Protein AF-A0A7K4I536-F1 (afdb_monomer)

Secondary structure (DSSP, 8-state):
---HHHHHHHHHHTTSSS-TTT----GGGEEEEETTS-TTTS-HHHHTTHHHHHHHTT--TTEEEEEHHHHHHHHHHT----SS----S---

Radius of gyration: 13.13 Å; Cα contacts (8 Å, |Δi|>4): 107; chains: 1; bounding box: 28×43×30 Å

Solvent-accessible surface area (backbone atoms only — not comparable to full-atom values): 5696 Å² total; per-residue (Å²): 133,83,52,72,69,56,51,50,56,52,26,51,73,56,80,27,70,36,15,74,84,76,65,51,57,58,65,90,45,50,41,81,43,47,39,74,63,55,63,80,76,51,52,78,72,45,71,75,40,52,73,58,43,34,62,76,60,72,58,61,84,59,54,40,35,29,31,57,67,55,49,53,52,37,66,72,68,72,48,63,68,66,90,63,97,66,78,74,90,81,85,126

Foldseek 3Di:
DDDPVLLQVLQVVQVGCAALPPRDNPNVQKDKAFQQNCPVVDDPVCVVPVSVVCVVVVRDPRIHIHGNVVRVVCNVVSDRDDRDPDDDPPPD

Nearest PDB structures (foldseek):
  8j07-assembly1_c2  TM=7.023E-01  e=4.624E+00  Homo sapiens

pLDDT: mean 81.49, std 18.76, range [37.16, 97.62]

Mean predicted aligned error: 7.36 Å

Structure (mmCIF, N/CA/C/O backbone):
data_AF-A0A7K4I536-F1
#
_entry.id   AF-A0A7K4I536-F1
#
loop_
_atom_site.group_PDB
_atom_site.id
_atom_site.type_symbol
_atom_site.label_atom_id
_atom_site.label_alt_id
_atom_site.label_comp_id
_atom_site.label_asym_id
_atom_site.label_entity_id
_atom_site.label_seq_id
_atom_site.pdbx_PDB_ins_code
_atom_site.Cartn_x
_atom_site.Cartn_y
_atom_site.Cartn_z
_atom_site.occupancy
_atom_site.B_iso_or_equiv
_atom_site.auth_seq_id
_atom_site.auth_comp_id
_atom_site.auth_asym_id
_atom_site.auth_atom_id
_atom_site.pdbx_PDB_model_num
ATOM 1 N N . MET A 1 1 ? 0.299 -9.048 10.376 1.00 68.50 1 MET A N 1
ATOM 2 C CA . MET A 1 1 ? 0.375 -8.745 8.926 1.00 68.50 1 MET A CA 1
ATOM 3 C C . MET A 1 1 ? -0.986 -9.004 8.287 1.00 68.50 1 MET A C 1
ATOM 5 O O . MET A 1 1 ? -1.690 -9.890 8.754 1.00 68.50 1 MET A O 1
ATOM 9 N N . ALA A 1 2 ? -1.386 -8.225 7.276 1.00 85.44 2 ALA A N 1
ATOM 10 C CA . ALA A 1 2 ? -2.631 -8.460 6.536 1.00 85.44 2 ALA A CA 1
ATOM 11 C C . ALA A 1 2 ? -2.529 -9.729 5.671 1.00 85.44 2 ALA A C 1
ATOM 13 O O . ALA A 1 2 ? -1.457 -10.029 5.148 1.00 85.44 2 ALA A O 1
ATOM 14 N N . SER A 1 3 ? -3.638 -10.455 5.493 1.00 93.75 3 SER A N 1
ATOM 15 C CA . SER A 1 3 ? -3.663 -11.643 4.633 1.00 93.75 3 SER A CA 1
ATOM 16 C C . SER A 1 3 ? -3.423 -11.276 3.165 1.00 93.75 3 SER A C 1
ATOM 18 O O . SER A 1 3 ? -3.783 -10.183 2.720 1.00 93.75 3 SER A O 1
ATOM 20 N N . ARG A 1 4 ? -2.862 -12.207 2.380 1.00 94.62 4 ARG A N 1
ATOM 21 C CA . ARG A 1 4 ? -2.647 -12.020 0.932 1.00 94.62 4 ARG A CA 1
ATOM 22 C C . ARG A 1 4 ? -3.940 -11.630 0.205 1.00 94.62 4 ARG A C 1
ATOM 24 O O . ARG A 1 4 ? -3.921 -10.724 -0.620 1.00 94.62 4 ARG A O 1
ATOM 31 N N . LYS A 1 5 ? -5.069 -12.249 0.575 1.00 96.38 5 LYS A N 1
ATOM 32 C CA . LYS A 1 5 ? -6.405 -11.944 0.032 1.00 96.38 5 LYS A CA 1
ATOM 33 C C . LYS A 1 5 ? -6.828 -10.497 0.303 1.00 96.38 5 LYS A C 1
ATOM 35 O O . LYS A 1 5 ? -7.308 -9.826 -0.604 1.00 96.38 5 LYS A O 1
ATOM 40 N N . LEU A 1 6 ? -6.623 -10.006 1.529 1.00 96.00 6 LEU A N 1
ATOM 41 C CA . LEU A 1 6 ? -6.945 -8.622 1.887 1.00 96.00 6 LEU A CA 1
ATOM 42 C C . LEU A 1 6 ? -6.061 -7.631 1.122 1.00 96.00 6 LEU A C 1
ATOM 44 O O . LEU A 1 6 ? -6.577 -6.668 0.563 1.00 96.00 6 LEU A O 1
ATOM 48 N N . ARG A 1 7 ? -4.750 -7.896 1.049 1.00 96.38 7 ARG A N 1
ATOM 49 C CA . ARG A 1 7 ? -3.811 -7.070 0.276 1.00 96.38 7 ARG A CA 1
ATOM 50 C C . ARG A 1 7 ? -4.224 -6.988 -1.193 1.00 96.38 7 ARG A C 1
ATOM 52 O O . ARG A 1 7 ? -4.319 -5.891 -1.721 1.00 96.38 7 ARG A O 1
ATOM 59 N N . MET A 1 8 ? -4.541 -8.127 -1.816 1.00 97.38 8 MET A N 1
ATOM 60 C CA . MET A 1 8 ? -4.988 -8.181 -3.212 1.00 97.38 8 MET A CA 1
ATOM 61 C C . MET A 1 8 ? -6.256 -7.353 -3.436 1.00 97.38 8 MET A C 1
ATOM 63 O O . MET A 1 8 ? -6.291 -6.552 -4.362 1.00 97.38 8 MET A O 1
ATOM 67 N N . LYS A 1 9 ? -7.269 -7.498 -2.569 1.00 97.50 9 LYS A N 1
ATOM 68 C CA . LYS A 1 9 ? -8.517 -6.724 -2.660 1.00 97.50 9 LYS A CA 1
ATOM 69 C C . LYS A 1 9 ? -8.260 -5.217 -2.598 1.00 97.50 9 LYS A C 1
ATOM 71 O O . LYS A 1 9 ? -8.825 -4.468 -3.383 1.00 97.50 9 LYS A O 1
ATOM 76 N N . VAL A 1 10 ? -7.407 -4.789 -1.669 1.00 97.50 10 VAL A N 1
ATOM 77 C CA . VAL A 1 10 ? -7.049 -3.376 -1.518 1.00 97.50 10 VAL A CA 1
ATOM 78 C C . VAL A 1 10 ? -6.286 -2.880 -2.743 1.00 97.50 10 VAL A C 1
ATOM 80 O O . VAL A 1 10 ? -6.682 -1.879 -3.321 1.00 97.50 10 VAL A O 1
ATOM 83 N N . PHE A 1 11 ? -5.251 -3.589 -3.195 1.00 97.62 11 PHE A N 1
ATOM 84 C CA . PHE A 1 11 ? -4.492 -3.173 -4.377 1.00 97.62 11 PHE A CA 1
ATOM 85 C C . PHE A 1 11 ? -5.368 -3.073 -5.627 1.00 97.62 11 PHE A C 1
ATOM 87 O O . PHE A 1 11 ? -5.281 -2.083 -6.337 1.00 97.62 11 PHE A O 1
ATOM 94 N N . GLN A 1 12 ? -6.256 -4.044 -5.858 1.00 97.62 12 GLN A N 1
ATOM 95 C CA . GLN A 1 12 ? -7.230 -4.014 -6.956 1.00 97.62 12 GLN A CA 1
ATOM 96 C C . GLN A 1 12 ? -8.093 -2.744 -6.944 1.00 97.62 12 GLN A C 1
ATOM 98 O O . GLN A 1 12 ? -8.346 -2.181 -8.002 1.00 97.62 12 GLN A O 1
ATOM 103 N N . HIS A 1 13 ? -8.491 -2.257 -5.764 1.00 97.31 13 HIS A N 1
ATOM 104 C CA . HIS A 1 13 ? -9.255 -1.015 -5.655 1.00 97.31 13 HIS A CA 1
ATOM 105 C C . HIS A 1 13 ? -8.446 0.218 -6.097 1.00 97.31 13 HIS A C 1
ATOM 107 O O . HIS A 1 13 ? -8.981 1.098 -6.758 1.00 97.31 13 HIS A O 1
ATOM 113 N N . TYR A 1 14 ? -7.148 0.267 -5.782 1.00 96.12 14 TYR A N 1
ATOM 114 C CA . TYR A 1 14 ? -6.270 1.410 -6.074 1.00 96.12 14 TYR A CA 1
ATOM 115 C C . TYR A 1 14 ? -5.457 1.253 -7.372 1.00 96.12 14 TYR A C 1
ATOM 117 O O . TYR A 1 14 ? -4.302 1.671 -7.436 1.00 96.12 14 TYR A O 1
ATOM 125 N N . GLY A 1 15 ? -6.039 0.640 -8.408 1.00 94.00 15 GLY A N 1
ATOM 126 C CA . GLY A 1 15 ? -5.407 0.525 -9.733 1.00 94.00 15 GLY A CA 1
ATOM 127 C C . GLY A 1 15 ? -4.569 -0.740 -9.959 1.00 94.00 15 GLY A C 1
ATOM 128 O O . GLY A 1 15 ? -3.902 -0.861 -10.983 1.00 94.00 15 GLY A O 1
ATOM 129 N N . GLY A 1 16 ? -4.624 -1.704 -9.038 1.00 97.19 16 GLY A N 1
ATOM 130 C CA . GLY A 1 16 ? -4.025 -3.032 -9.179 1.00 97.19 16 GLY A CA 1
ATOM 131 C C . GLY A 1 16 ? -2.773 -3.263 -8.325 1.00 97.19 16 GLY A C 1
ATOM 132 O O . GLY A 1 16 ? -2.243 -2.348 -7.694 1.00 97.19 16 GLY A O 1
ATOM 133 N N . PRO A 1 17 ? -2.270 -4.514 -8.270 1.00 97.31 17 PRO A N 1
ATOM 134 C CA . PRO A 1 17 ? -1.024 -4.860 -7.590 1.00 97.31 17 PRO A CA 1
ATOM 135 C C . PRO A 1 17 ? 0.190 -4.422 -8.427 1.00 97.31 17 PRO A C 1
ATOM 137 O O . PRO A 1 17 ? 0.998 -5.244 -8.857 1.00 97.31 17 PRO A O 1
ATOM 140 N N . ILE A 1 18 ? 0.309 -3.117 -8.653 1.00 97.50 18 ILE A N 1
ATOM 141 C CA . ILE A 1 18 ? 1.383 -2.485 -9.412 1.00 97.50 18 ILE A CA 1
ATOM 142 C C . ILE A 1 18 ? 1.813 -1.196 -8.714 1.00 97.50 18 ILE A C 1
ATOM 144 O O . ILE A 1 18 ? 0.995 -0.409 -8.248 1.00 97.50 18 ILE A O 1
ATOM 148 N N . CYS A 1 19 ? 3.120 -0.978 -8.608 1.00 95.94 19 CYS A N 1
ATOM 149 C CA . CYS A 1 19 ? 3.656 0.283 -8.118 1.00 95.94 19 CYS A CA 1
ATOM 150 C C . CYS A 1 19 ? 3.340 1.391 -9.124 1.00 95.94 19 CYS A C 1
ATOM 152 O O . CYS A 1 19 ? 3.863 1.365 -10.239 1.00 95.94 19 CYS A O 1
ATOM 154 N N . VAL A 1 20 ? 2.580 2.400 -8.704 1.00 94.56 20 VAL A N 1
ATOM 155 C CA . VAL A 1 20 ? 2.149 3.481 -9.599 1.00 94.56 20 VAL A CA 1
ATOM 156 C C . VAL A 1 20 ? 3.316 4.338 -10.121 1.00 94.56 20 VAL A C 1
ATOM 158 O O . VAL A 1 20 ? 3.207 4.972 -11.162 1.00 94.56 20 VAL A O 1
ATOM 161 N N . ARG A 1 21 ? 4.468 4.331 -9.429 1.00 91.19 21 ARG A N 1
ATOM 162 C CA . ARG A 1 21 ? 5.665 5.091 -9.831 1.00 91.19 21 ARG A CA 1
ATOM 163 C C . ARG A 1 21 ? 6.578 4.349 -10.804 1.00 91.19 21 ARG A C 1
ATOM 165 O O . ARG A 1 21 ? 7.086 4.953 -11.736 1.00 91.19 21 ARG A O 1
ATOM 172 N N . CYS A 1 22 ? 6.887 3.082 -10.527 1.00 94.31 22 CYS A N 1
ATOM 173 C CA . CYS A 1 22 ? 7.943 2.353 -11.245 1.00 94.31 22 CYS A CA 1
ATOM 174 C C . CYS A 1 22 ? 7.451 1.091 -11.960 1.00 94.31 22 CYS A C 1
ATOM 176 O O . CYS A 1 22 ? 8.271 0.327 -12.459 1.00 94.31 22 CYS A O 1
ATOM 178 N N . GLY A 1 23 ? 6.148 0.806 -11.924 1.00 96.00 23 GLY A N 1
ATOM 179 C CA . GLY A 1 23 ? 5.552 -0.344 -12.603 1.00 96.00 23 GLY A CA 1
ATOM 180 C C . GLY A 1 23 ? 5.880 -1.714 -12.000 1.00 96.00 23 GLY A C 1
ATOM 181 O O . GLY A 1 23 ? 5.472 -2.724 -12.557 1.00 96.00 23 GLY A O 1
ATOM 182 N N . SER A 1 24 ? 6.595 -1.789 -10.868 1.00 97.06 24 SER A N 1
ATOM 183 C CA . SER A 1 24 ? 6.892 -3.080 -10.226 1.00 97.06 24 SER A CA 1
ATOM 184 C C . SER A 1 24 ? 5.602 -3.805 -9.844 1.00 97.06 24 SER A C 1
ATOM 186 O O . SER A 1 24 ? 4.743 -3.231 -9.176 1.00 97.06 24 SER A O 1
ATOM 188 N N . THR A 1 25 ? 5.504 -5.074 -10.228 1.00 97.31 25 THR A N 1
ATOM 189 C CA . THR A 1 25 ? 4.389 -5.981 -9.920 1.00 97.31 25 THR A CA 1
ATOM 190 C C . THR A 1 25 ? 4.770 -7.040 -8.881 1.00 97.31 25 THR A C 1
ATOM 192 O O . THR A 1 25 ? 3.980 -7.944 -8.600 1.00 97.31 25 THR A O 1
ATOM 195 N N . ASN A 1 26 ? 5.963 -6.940 -8.270 1.00 96.94 26 ASN A N 1
ATOM 196 C CA . ASN A 1 26 ? 6.381 -7.856 -7.209 1.00 96.94 26 ASN A CA 1
ATOM 197 C C . ASN A 1 26 ? 5.500 -7.658 -5.967 1.00 96.94 26 ASN A C 1
ATOM 199 O O . ASN A 1 26 ? 5.742 -6.779 -5.136 1.00 96.94 26 ASN A O 1
ATOM 203 N N . PHE A 1 27 ? 4.480 -8.506 -5.839 1.00 96.06 27 PHE A N 1
ATOM 204 C CA . PHE A 1 27 ? 3.430 -8.394 -4.834 1.00 96.06 27 PHE A CA 1
ATOM 205 C C . PHE A 1 27 ? 3.966 -8.271 -3.401 1.00 96.06 27 PHE A C 1
ATOM 207 O O . PHE A 1 27 ? 3.391 -7.546 -2.588 1.00 96.06 27 PHE A O 1
ATOM 214 N N . ASP A 1 28 ? 5.070 -8.935 -3.061 1.00 95.19 28 ASP A N 1
ATOM 215 C CA . ASP A 1 28 ? 5.616 -8.937 -1.697 1.00 95.19 28 ASP A CA 1
ATOM 216 C C . ASP A 1 28 ? 6.408 -7.671 -1.352 1.00 95.19 28 ASP A C 1
ATOM 218 O O . ASP A 1 28 ? 6.646 -7.359 -0.176 1.00 95.19 28 ASP A O 1
ATOM 222 N N . GLU A 1 29 ? 6.725 -6.870 -2.363 1.00 95.81 29 GLU A N 1
ATOM 223 C CA . GLU A 1 29 ? 7.333 -5.553 -2.222 1.00 95.81 29 GLU A CA 1
ATOM 224 C C . GLU A 1 29 ? 6.315 -4.414 -2.259 1.00 95.81 29 GLU A C 1
ATOM 226 O O . GLU A 1 29 ? 6.682 -3.283 -1.946 1.00 95.81 29 GLU A O 1
ATOM 231 N N . LEU A 1 30 ? 5.050 -4.680 -2.591 1.00 96.75 30 LEU A N 1
ATOM 232 C CA . LEU A 1 30 ? 4.009 -3.654 -2.645 1.00 96.75 30 LEU A CA 1
ATOM 233 C C . LEU A 1 30 ? 3.443 -3.305 -1.266 1.00 96.75 30 LEU A C 1
ATOM 235 O O . LEU A 1 30 ? 3.242 -4.161 -0.394 1.00 96.75 30 LEU A O 1
ATOM 239 N N . THR A 1 31 ? 3.137 -2.024 -1.095 1.00 94.75 31 THR A N 1
ATOM 240 C CA . THR A 1 31 ? 2.527 -1.434 0.092 1.00 94.75 31 THR A CA 1
ATOM 241 C C . THR A 1 31 ? 1.568 -0.309 -0.288 1.00 94.75 31 THR A C 1
ATOM 243 O O . THR A 1 31 ? 1.679 0.278 -1.361 1.00 94.75 31 THR A O 1
ATOM 246 N N . MET A 1 32 ? 0.653 0.005 0.627 1.00 93.44 32 MET A N 1
ATOM 247 C CA . MET A 1 32 ? -0.135 1.234 0.573 1.00 93.44 32 MET A CA 1
ATOM 248 C C . MET A 1 32 ? 0.673 2.389 1.159 1.00 93.44 32 MET A C 1
ATOM 250 O O . MET A 1 32 ? 1.391 2.195 2.145 1.00 93.44 32 MET A O 1
ATOM 254 N N . GLU A 1 33 ? 0.552 3.566 0.557 1.00 89.56 33 GLU A N 1
ATOM 255 C CA . GLU A 1 33 ? 1.161 4.811 1.024 1.00 89.56 33 GLU A CA 1
ATOM 256 C C . GLU A 1 33 ? 0.190 5.979 0.814 1.00 89.56 33 GLU A C 1
ATOM 258 O O . GLU A 1 33 ? -0.616 5.943 -0.116 1.00 89.56 33 GLU A O 1
ATOM 263 N N . HIS A 1 34 ? 0.260 7.005 1.664 1.00 86.62 34 HIS A N 1
ATOM 264 C CA . HIS A 1 34 ? -0.598 8.184 1.533 1.00 86.62 34 HIS A CA 1
ATOM 265 C C . HIS A 1 34 ? -0.114 9.071 0.38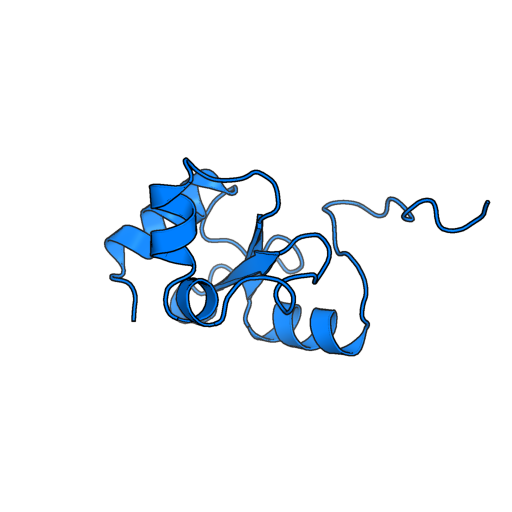5 1.00 86.62 34 HIS A C 1
ATOM 267 O O . HIS A 1 34 ? 1.094 9.211 0.170 1.00 86.62 34 HIS A O 1
ATOM 273 N N . LEU A 1 35 ? -1.027 9.720 -0.338 1.00 82.31 35 LEU A N 1
ATOM 274 C CA . LEU A 1 35 ? -0.702 10.641 -1.432 1.00 82.31 35 LEU A CA 1
ATOM 275 C C . LEU A 1 35 ? 0.139 11.829 -0.949 1.00 82.31 35 LEU A C 1
ATOM 277 O O . LEU A 1 35 ? 1.197 12.079 -1.531 1.00 82.31 35 LEU A O 1
ATOM 281 N N . LEU A 1 36 ? -0.253 12.459 0.160 1.00 74.38 36 LEU A N 1
ATOM 282 C CA . LEU A 1 36 ? 0.384 13.662 0.714 1.00 74.38 36 LEU A CA 1
ATOM 283 C C . LEU A 1 36 ? 1.518 13.374 1.713 1.00 74.38 36 LEU A C 1
ATOM 285 O O . LEU A 1 36 ? 1.994 14.281 2.380 1.00 74.38 36 LEU A O 1
ATOM 289 N N . ASN A 1 37 ? 1.960 12.114 1.843 1.00 66.25 37 ASN A N 1
ATOM 290 C CA . ASN A 1 37 ? 2.986 11.708 2.820 1.00 66.25 37 ASN A CA 1
ATOM 291 C C . ASN A 1 37 ? 2.625 12.055 4.289 1.00 66.25 37 ASN A C 1
ATOM 293 O O . ASN A 1 37 ? 3.484 12.061 5.166 1.00 66.25 37 ASN A O 1
ATOM 297 N N . ASN A 1 38 ? 1.341 12.272 4.580 1.00 66.94 38 ASN A N 1
ATOM 298 C CA . ASN A 1 38 ? 0.800 12.594 5.903 1.00 66.94 38 ASN A CA 1
ATOM 299 C C . ASN A 1 38 ? 0.491 11.344 6.752 1.00 66.94 38 ASN A C 1
ATOM 301 O O . ASN A 1 38 ? -0.223 11.402 7.750 1.00 66.94 38 ASN A O 1
ATOM 305 N N . GLY A 1 39 ? 1.073 10.189 6.412 1.00 60.00 39 GLY A N 1
ATOM 306 C CA . GLY A 1 39 ? 0.887 8.948 7.172 1.00 60.00 39 GLY A CA 1
ATOM 307 C C . GLY A 1 39 ? 1.349 9.026 8.637 1.00 60.00 39 GLY A C 1
ATOM 308 O O . GLY A 1 39 ? 0.989 8.168 9.447 1.00 60.00 39 GLY A O 1
ATOM 309 N N . SER A 1 40 ? 2.147 10.039 8.995 1.00 63.53 40 SER A N 1
ATOM 310 C CA . SER A 1 40 ? 2.560 10.353 10.368 1.00 63.53 40 SER A CA 1
ATOM 311 C C . SER A 1 40 ? 1.438 10.922 11.237 1.00 63.53 40 SER A C 1
ATOM 313 O O . SER A 1 40 ? 1.483 10.726 12.454 1.00 63.53 40 SER A O 1
ATOM 315 N N . GLU A 1 41 ? 0.450 11.574 10.625 1.00 62.94 41 GLU A N 1
ATOM 316 C CA . GLU A 1 41 ? -0.691 12.217 11.295 1.00 62.94 41 GLU A CA 1
ATOM 317 C C . GLU A 1 41 ? -1.794 11.212 11.635 1.00 62.94 41 GLU A C 1
ATOM 319 O O . GLU A 1 41 ? -2.579 11.417 12.558 1.00 62.94 41 GLU A O 1
ATOM 324 N N . VAL A 1 42 ? -1.805 10.063 10.954 1.00 64.25 42 VAL A N 1
ATOM 325 C CA . VAL A 1 42 ? -2.735 8.976 11.252 1.00 64.25 42 VAL A CA 1
ATOM 326 C C . VAL A 1 42 ? -2.363 8.315 12.580 1.00 64.25 42 VAL A C 1
ATOM 328 O O . VAL A 1 42 ? -1.181 8.082 12.883 1.00 64.25 42 VAL A O 1
ATOM 331 N N . SER A 1 43 ? -3.384 7.975 13.371 1.00 64.25 43 SER A N 1
ATOM 332 C CA . SER A 1 43 ? -3.228 7.368 14.689 1.00 64.25 43 SER A CA 1
ATOM 333 C C . SER A 1 43 ? -2.276 6.159 14.661 1.00 64.25 43 SER A C 1
ATOM 335 O O . SER A 1 43 ? -2.233 5.365 13.715 1.00 64.25 43 SER A O 1
ATOM 337 N N . LYS A 1 44 ? -1.519 5.954 15.750 1.00 61.97 44 LYS A N 1
ATOM 338 C CA . LYS A 1 44 ? -0.639 4.775 15.911 1.00 61.97 44 LYS A CA 1
ATOM 339 C C . LYS A 1 44 ? -1.381 3.448 15.681 1.00 61.97 44 LYS A C 1
ATOM 341 O O . LYS A 1 44 ? -0.748 2.465 15.292 1.00 61.97 44 LYS A O 1
ATOM 346 N N . LYS A 1 45 ? -2.692 3.412 15.945 1.00 59.31 45 LYS A N 1
ATOM 347 C CA . LYS A 1 45 ? -3.555 2.234 15.794 1.00 59.31 45 LYS A CA 1
ATOM 348 C C . LYS A 1 45 ? -3.794 1.905 14.319 1.00 59.31 45 LYS A C 1
ATOM 350 O O . LYS A 1 45 ? -3.659 0.743 13.937 1.00 59.31 45 LYS A O 1
ATOM 355 N N . ASP A 1 46 ? -4.028 2.915 13.492 1.00 65.06 46 ASP A N 1
ATOM 356 C CA . ASP A 1 46 ? -4.311 2.746 12.062 1.00 65.06 46 ASP A CA 1
ATOM 357 C C . ASP A 1 46 ? -3.049 2.394 11.267 1.00 65.06 46 ASP A C 1
ATOM 359 O O . ASP A 1 46 ? -3.084 1.557 10.362 1.00 65.06 46 ASP A O 1
ATOM 363 N N . ARG A 1 47 ? -1.883 2.895 11.704 1.00 67.00 47 ARG A N 1
ATOM 364 C CA . ARG A 1 47 ? -0.576 2.515 11.136 1.00 67.00 47 ARG A CA 1
ATOM 365 C C . ARG A 1 47 ? -0.261 1.023 11.260 1.00 67.00 47 ARG A C 1
ATOM 367 O O . ARG A 1 47 ? 0.420 0.468 10.400 1.00 67.00 47 ARG A O 1
ATOM 374 N N . LYS A 1 48 ? -0.744 0.349 12.313 1.00 71.69 48 LYS A N 1
ATOM 375 C CA . LYS A 1 48 ? -0.481 -1.088 12.525 1.00 71.69 48 LYS A CA 1
ATOM 376 C C . LYS A 1 48 ? -1.217 -1.979 11.523 1.00 71.69 48 LYS A C 1
ATOM 378 O O . LYS A 1 48 ? -0.801 -3.122 11.322 1.00 71.69 48 LYS A O 1
ATOM 383 N N . ASN A 1 49 ? -2.299 -1.500 10.905 1.00 85.62 49 ASN A N 1
ATOM 384 C CA . ASN A 1 49 ? -3.085 -2.307 9.976 1.00 85.62 49 ASN A CA 1
ATOM 385 C C . ASN A 1 49 ? -3.754 -1.467 8.878 1.00 85.62 49 ASN A C 1
ATOM 387 O O . ASN A 1 49 ? -4.972 -1.501 8.717 1.00 85.62 49 ASN A O 1
ATOM 391 N N . ILE A 1 50 ? -2.941 -0.757 8.094 1.00 89.88 50 ILE A N 1
ATOM 392 C CA . ILE A 1 50 ? -3.394 0.145 7.022 1.00 89.88 50 ILE A CA 1
ATOM 393 C C . ILE A 1 50 ? -4.399 -0.496 6.051 1.00 89.88 50 ILE A C 1
ATOM 395 O O . ILE A 1 50 ? -5.383 0.122 5.672 1.00 89.88 50 ILE A O 1
ATOM 399 N N . TYR A 1 51 ? -4.227 -1.777 5.718 1.00 93.31 51 TYR A N 1
ATOM 400 C CA . TYR A 1 51 ? -5.168 -2.494 4.852 1.00 93.31 51 TYR A CA 1
ATOM 401 C C . TYR A 1 51 ? -6.548 -2.663 5.494 1.00 93.31 51 TYR A C 1
ATOM 403 O O . TYR A 1 51 ? -7.565 -2.580 4.812 1.00 93.31 51 TYR A O 1
ATOM 411 N N . ARG A 1 52 ? -6.599 -2.920 6.807 1.00 92.06 52 ARG A N 1
ATOM 412 C CA . ARG A 1 52 ? -7.865 -2.999 7.540 1.00 92.06 52 ARG A CA 1
ATOM 413 C C . ARG A 1 52 ? -8.488 -1.617 7.689 1.00 92.06 52 ARG A C 1
ATOM 415 O O . ARG A 1 52 ? -9.696 -1.507 7.532 1.00 92.06 52 ARG A O 1
ATOM 422 N N . TYR A 1 53 ? -7.671 -0.601 7.964 1.00 90.88 53 TYR A N 1
ATOM 423 C CA . TYR A 1 53 ? -8.110 0.789 8.030 1.00 90.88 53 TYR A CA 1
ATOM 424 C C . TYR A 1 53 ? -8.823 1.196 6.738 1.00 90.88 53 TYR A C 1
ATOM 426 O O . TYR A 1 53 ? -9.988 1.571 6.799 1.00 90.88 53 TYR A O 1
ATOM 434 N N . ILE A 1 54 ? -8.175 0.994 5.587 1.00 93.19 54 ILE A N 1
ATOM 435 C CA . ILE A 1 54 ? -8.725 1.279 4.255 1.00 93.19 54 ILE A CA 1
ATOM 436 C C . ILE A 1 54 ? -10.093 0.622 4.064 1.00 93.19 54 ILE A C 1
ATOM 438 O O . ILE A 1 54 ? -11.048 1.285 3.679 1.00 93.19 54 ILE A O 1
ATOM 442 N N . VAL A 1 55 ? -10.214 -0.677 4.359 1.00 93.94 55 VAL A N 1
ATOM 443 C CA . VAL A 1 55 ? -11.488 -1.389 4.173 1.00 93.94 55 VAL A CA 1
ATOM 444 C C . VAL A 1 55 ? -12.567 -0.884 5.131 1.00 93.94 55 VAL A C 1
ATOM 446 O O . VAL A 1 55 ? -13.714 -0.750 4.724 1.00 93.94 55 VAL A O 1
ATOM 449 N N . ASN A 1 56 ? -12.215 -0.593 6.384 1.00 91.94 56 ASN A N 1
ATOM 450 C CA . ASN A 1 56 ? -13.166 -0.111 7.388 1.00 91.94 56 ASN A CA 1
ATOM 451 C C . ASN A 1 56 ? -13.629 1.333 7.133 1.00 91.94 56 ASN A C 1
ATOM 453 O O . ASN A 1 56 ? -14.691 1.710 7.613 1.00 91.94 56 ASN A O 1
ATOM 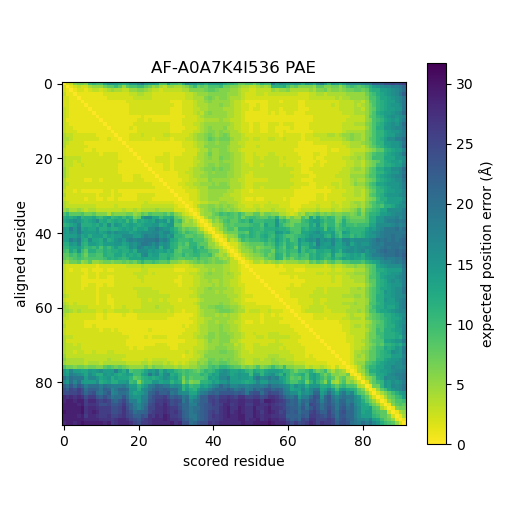457 N N . HIS A 1 57 ? -12.845 2.118 6.392 1.00 91.50 57 HIS A N 1
ATOM 458 C CA . HIS A 1 57 ? -13.159 3.498 6.014 1.00 91.50 57 HIS A CA 1
ATOM 459 C C . HIS A 1 57 ? -13.596 3.608 4.544 1.00 91.50 57 HIS A C 1
ATOM 461 O O . HIS A 1 57 ? -13.494 4.674 3.952 1.00 91.50 57 HIS A O 1
ATOM 467 N N . ASN A 1 5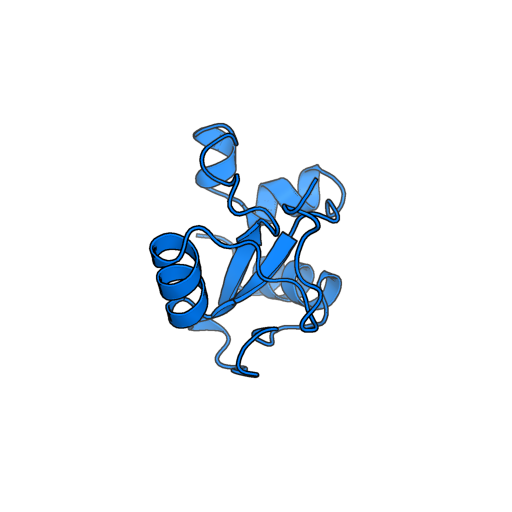8 ? -14.091 2.512 3.951 1.0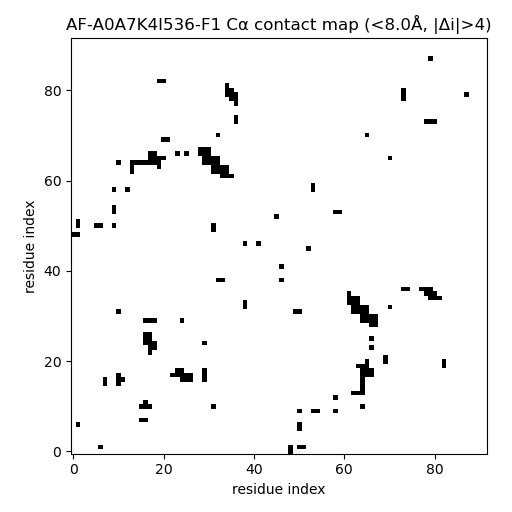0 94.62 58 ASN A N 1
ATOM 468 C CA . ASN A 1 58 ? -14.654 2.480 2.596 1.00 94.62 58 ASN A CA 1
ATOM 469 C C . ASN A 1 58 ? -13.713 2.983 1.486 1.00 94.62 58 ASN A C 1
ATOM 471 O O . ASN A 1 58 ? -14.160 3.628 0.547 1.00 94.62 58 ASN A O 1
ATOM 475 N N . TYR A 1 59 ? -12.437 2.601 1.553 1.00 93.25 59 TYR A N 1
ATOM 476 C CA . TYR A 1 59 ? -11.410 2.914 0.552 1.00 93.25 59 TYR A CA 1
ATOM 477 C C . TYR A 1 59 ? -11.219 4.420 0.320 1.00 93.25 59 TYR A C 1
ATOM 479 O O . TYR A 1 59 ? -11.559 4.942 -0.741 1.00 93.25 59 TYR A O 1
ATOM 487 N N . PRO A 1 60 ? -10.626 5.126 1.296 1.00 91.88 60 PRO A N 1
ATOM 488 C CA . PRO A 1 60 ? -10.388 6.558 1.173 1.00 91.88 60 PRO A CA 1
ATOM 489 C C . PRO A 1 60 ? -9.511 6.885 -0.052 1.00 91.88 60 PRO A C 1
ATOM 491 O O . PRO A 1 60 ? -8.582 6.123 -0.346 1.00 91.88 60 PRO A O 1
ATOM 494 N N . PRO A 1 61 ? -9.760 7.981 -0.786 1.00 90.31 61 PRO A N 1
ATOM 495 C CA . PRO A 1 61 ? -9.044 8.286 -2.027 1.00 90.31 61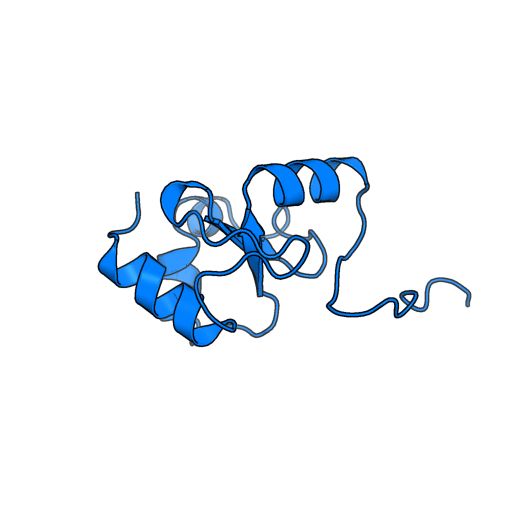 PRO A CA 1
ATOM 496 C C . PRO A 1 61 ? -7.576 8.697 -1.817 1.00 90.31 61 PRO A C 1
ATOM 498 O O . PRO A 1 61 ? -6.798 8.700 -2.766 1.00 90.31 61 PRO A O 1
ATOM 501 N N . GLU A 1 62 ? -7.154 9.017 -0.593 1.00 86.88 62 GLU A N 1
ATOM 502 C CA . GLU A 1 62 ? -5.816 9.528 -0.275 1.00 86.88 62 GLU A CA 1
ATOM 503 C C . GLU A 1 62 ? -4.693 8.474 -0.260 1.00 86.88 62 GLU A C 1
ATOM 505 O O . GLU A 1 62 ? -3.596 8.750 0.234 1.00 86.88 62 GLU A O 1
ATOM 510 N N . PHE A 1 63 ? -4.917 7.284 -0.820 1.00 91.69 63 PHE A N 1
ATOM 511 C CA . PHE A 1 63 ? -3.938 6.196 -0.863 1.00 91.69 63 PHE A CA 1
ATOM 512 C C . PHE A 1 63 ? -3.495 5.835 -2.285 1.00 91.69 63 PHE A C 1
ATOM 514 O O . PHE A 1 63 ? -4.238 5.957 -3.252 1.00 91.69 63 PHE A O 1
ATOM 521 N N . GLN A 1 64 ? -2.272 5.316 -2.396 1.00 92.94 64 GLN A N 1
ATOM 522 C CA . GLN A 1 64 ? -1.706 4.755 -3.626 1.00 92.94 64 GLN A CA 1
ATOM 523 C C . GLN A 1 64 ? -0.921 3.468 -3.357 1.00 92.94 64 GLN A C 1
ATOM 525 O O . GLN A 1 64 ? -0.432 3.236 -2.245 1.00 92.94 64 GLN A O 1
ATOM 530 N N . VAL A 1 65 ? -0.749 2.656 -4.401 1.00 95.62 65 VAL A N 1
ATOM 531 C CA . VAL A 1 65 ? 0.108 1.466 -4.375 1.00 95.62 65 VAL A CA 1
ATOM 532 C C . VAL A 1 65 ? 1.539 1.847 -4.762 1.00 95.62 65 VAL A C 1
ATOM 534 O O . VAL A 1 65 ? 1.798 2.328 -5.865 1.00 95.62 65 VAL A O 1
ATOM 537 N N . LEU A 1 66 ? 2.497 1.592 -3.869 1.00 95.12 66 LEU A N 1
ATOM 538 C CA . LEU A 1 66 ? 3.930 1.765 -4.126 1.00 95.12 66 LEU A CA 1
ATOM 539 C C . LEU A 1 66 ? 4.707 0.501 -3.774 1.00 95.12 66 LEU A C 1
ATOM 541 O O . LEU A 1 66 ? 4.342 -0.237 -2.862 1.00 95.12 66 LEU A O 1
ATOM 545 N N . CYS A 1 67 ? 5.845 0.280 -4.432 1.00 96.44 67 CYS A N 1
ATOM 546 C CA . CYS A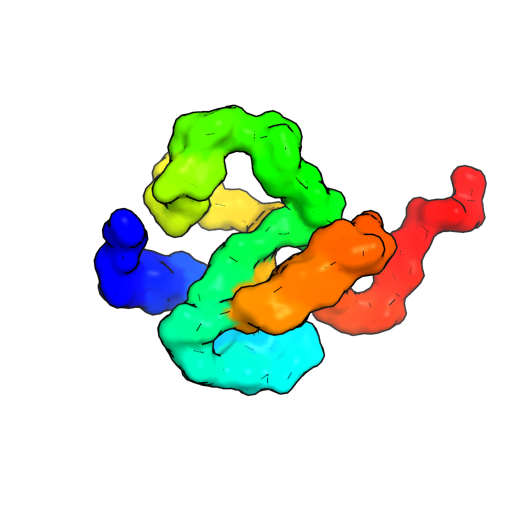 1 67 ? 6.836 -0.656 -3.910 1.00 96.44 67 CYS A CA 1
ATOM 547 C C . CYS A 1 67 ? 7.576 -0.039 -2.710 1.00 96.44 67 CYS A C 1
ATOM 549 O O . CYS A 1 67 ? 7.725 1.184 -2.608 1.00 96.44 67 CYS A O 1
ATOM 551 N N . LYS A 1 68 ? 8.093 -0.881 -1.810 1.00 94.81 68 LYS A N 1
ATOM 552 C CA . LYS A 1 68 ? 8.840 -0.467 -0.608 1.00 94.81 68 LYS A CA 1
ATOM 553 C C . LYS A 1 68 ? 9.988 0.495 -0.929 1.00 94.81 68 LYS A C 1
ATOM 555 O O . LYS A 1 68 ? 10.192 1.449 -0.184 1.00 94.81 68 LYS A O 1
ATOM 560 N N . LYS A 1 69 ? 10.703 0.287 -2.042 1.00 94.75 69 LYS A N 1
ATOM 561 C CA . LYS A 1 69 ? 11.799 1.167 -2.483 1.00 94.75 69 LYS A CA 1
ATOM 562 C C . LYS A 1 69 ? 11.295 2.557 -2.877 1.00 94.75 69 LYS A C 1
ATOM 564 O O . LYS A 1 69 ? 11.848 3.555 -2.428 1.00 94.75 69 LYS A O 1
ATOM 569 N N . CYS A 1 70 ? 10.225 2.629 -3.670 1.00 93.62 70 CYS A N 1
ATOM 570 C CA . CYS A 1 70 ? 9.608 3.903 -4.030 1.00 93.62 70 CYS A CA 1
ATOM 571 C C . CYS A 1 70 ? 9.082 4.619 -2.783 1.00 93.62 70 CYS A C 1
ATOM 573 O O . CYS A 1 70 ? 9.422 5.776 -2.580 1.00 93.62 70 CYS A O 1
ATOM 575 N N . ASN A 1 71 ? 8.368 3.927 -1.893 1.00 91.56 71 ASN A N 1
ATOM 576 C CA . ASN A 1 71 ? 7.909 4.524 -0.638 1.00 91.56 71 ASN A CA 1
ATOM 577 C C . ASN A 1 71 ? 9.072 5.128 0.184 1.00 91.56 71 ASN A C 1
ATOM 579 O O . ASN A 1 71 ? 9.004 6.270 0.627 1.00 91.56 71 ASN A O 1
ATOM 583 N N . GLN A 1 72 ? 10.191 4.410 0.324 1.00 90.31 72 GLN A N 1
ATOM 584 C CA . GLN A 1 72 ? 11.369 4.940 1.023 1.00 90.31 72 GLN A CA 1
ATOM 585 C C . GLN A 1 72 ? 11.931 6.208 0.373 1.00 90.31 72 GLN A C 1
ATOM 587 O O . GLN A 1 72 ? 12.267 7.153 1.084 1.00 90.31 72 GLN A O 1
ATOM 592 N N . ILE A 1 73 ? 12.027 6.241 -0.957 1.00 89.44 73 ILE A N 1
ATOM 593 C CA . ILE A 1 73 ? 12.490 7.428 -1.682 1.00 89.44 73 ILE A CA 1
ATOM 594 C C . ILE A 1 73 ? 11.504 8.595 -1.456 1.00 89.44 73 ILE A C 1
ATOM 596 O O . ILE A 1 73 ? 11.948 9.694 -1.138 1.00 89.44 73 ILE A O 1
ATOM 600 N N . LYS A 1 74 ? 10.184 8.347 -1.473 1.00 84.56 74 LYS A N 1
ATOM 601 C CA . LYS A 1 74 ? 9.148 9.367 -1.219 1.00 84.56 74 LYS A CA 1
ATOM 602 C C . LYS A 1 74 ? 9.324 10.035 0.137 1.00 84.56 74 LYS A C 1
ATOM 604 O O . LYS A 1 74 ? 9.328 11.257 0.247 1.00 84.56 74 LYS A O 1
ATOM 609 N N . ARG A 1 75 ? 9.529 9.217 1.173 1.00 83.25 75 ARG A N 1
ATOM 610 C CA . ARG A 1 75 ? 9.746 9.686 2.549 1.00 83.25 75 ARG A CA 1
ATOM 611 C C . ARG A 1 75 ? 11.000 10.542 2.681 1.00 83.25 75 ARG A C 1
ATOM 613 O O . ARG A 1 75 ? 10.991 11.494 3.452 1.00 83.25 75 ARG A O 1
ATOM 620 N N . ARG A 1 76 ? 12.066 10.204 1.946 1.00 83.81 76 ARG A N 1
ATOM 621 C CA . ARG A 1 76 ? 13.312 10.985 1.924 1.00 83.81 76 ARG A CA 1
ATOM 622 C C 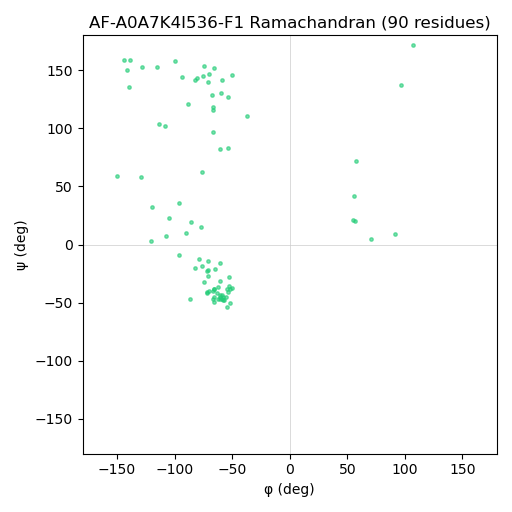. ARG A 1 76 ? 13.130 12.324 1.215 1.00 83.81 76 ARG A C 1
ATOM 624 O O . ARG A 1 76 ? 13.652 13.322 1.691 1.00 83.81 76 ARG A O 1
ATOM 631 N N . GLU A 1 77 ? 12.379 12.344 0.118 1.00 82.38 77 GLU A N 1
ATOM 632 C CA . GLU A 1 77 ? 12.118 13.562 -0.656 1.00 82.38 77 GLU A CA 1
ATOM 633 C C . GLU A 1 77 ? 11.083 14.490 0.000 1.00 82.38 77 GLU A C 1
ATOM 635 O O . GLU A 1 77 ? 11.020 15.657 -0.366 1.00 82.38 77 GLU A O 1
ATOM 640 N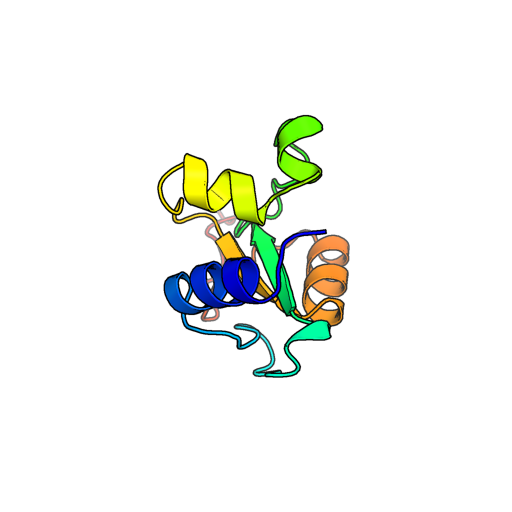 N . LYS A 1 78 ? 10.269 13.989 0.946 1.00 70.38 78 LYS A N 1
ATOM 641 C CA . LYS A 1 78 ? 9.113 14.694 1.540 1.00 70.38 78 LYS A CA 1
ATOM 642 C C . LYS A 1 78 ? 8.096 15.208 0.504 1.00 70.38 78 LYS A C 1
ATOM 644 O O . LYS A 1 78 ? 7.304 16.086 0.814 1.00 70.38 78 LYS A O 1
ATOM 649 N N . LYS A 1 79 ? 8.080 14.642 -0.708 1.00 65.56 79 LYS A N 1
ATOM 650 C CA . LYS A 1 79 ? 7.186 15.056 -1.799 1.00 65.56 79 LYS A CA 1
ATOM 651 C C . LYS A 1 79 ? 5.902 14.228 -1.839 1.00 65.56 79 LYS A C 1
ATOM 653 O O . LYS A 1 79 ? 5.917 13.012 -1.621 1.00 65.56 79 LYS A O 1
ATOM 658 N N . GLY A 1 80 ? 4.795 14.876 -2.197 1.00 60.44 80 GLY A N 1
ATOM 659 C CA . GLY A 1 80 ? 3.629 14.189 -2.739 1.00 60.44 80 GLY A CA 1
ATOM 660 C C . GLY A 1 80 ? 3.986 13.616 -4.110 1.00 60.44 80 GLY A C 1
ATOM 661 O O . GLY A 1 80 ? 4.541 14.312 -4.953 1.00 60.44 80 GLY A O 1
ATOM 662 N N . TRP A 1 81 ? 3.719 12.332 -4.328 1.00 65.56 81 TRP A N 1
ATOM 663 C CA . TRP A 1 81 ? 3.888 11.716 -5.643 1.00 65.56 81 TRP A CA 1
ATOM 664 C C . TRP A 1 81 ? 2.510 11.342 -6.143 1.00 65.56 81 TRP A C 1
ATOM 666 O O . TRP A 1 81 ? 1.908 10.394 -5.635 1.00 65.56 81 TRP A O 1
ATOM 676 N N . LEU A 1 82 ? 1.998 12.136 -7.072 1.00 56.00 82 LEU A N 1
ATOM 677 C CA . LEU A 1 82 ? 0.801 11.830 -7.835 1.00 56.00 82 LEU A CA 1
ATOM 678 C C . LEU A 1 82 ? 1.216 11.286 -9.204 1.00 56.00 82 LEU A C 1
ATOM 680 O O . LEU A 1 82 ? 2.349 11.463 -9.652 1.00 56.00 82 LEU A O 1
ATOM 684 N N . ILE A 1 83 ? 0.297 10.558 -9.829 1.00 45.78 83 ILE A N 1
ATOM 685 C CA . ILE A 1 83 ? 0.447 10.060 -11.194 1.00 45.78 83 ILE A CA 1
ATOM 686 C C . ILE A 1 83 ? 0.455 11.255 -12.145 1.00 45.78 83 ILE A C 1
ATOM 688 O O . ILE A 1 83 ? -0.538 11.967 -12.249 1.00 45.78 83 ILE A O 1
ATOM 692 N N . GLY A 1 84 ? 1.586 11.457 -12.819 1.00 41.34 84 GLY A N 1
ATOM 693 C CA . GLY A 1 84 ? 1.823 12.588 -13.710 1.00 41.34 84 GLY A CA 1
ATOM 694 C C . GLY A 1 84 ? 2.570 13.720 -13.010 1.00 41.34 84 GLY A C 1
ATOM 695 O O . GLY A 1 84 ? 2.286 14.058 -11.864 1.00 41.34 84 GLY A O 1
ATOM 696 N N . ASN A 1 85 ? 3.546 14.302 -13.708 1.00 37.16 85 ASN A N 1
ATOM 697 C CA . ASN A 1 85 ? 4.154 15.575 -13.334 1.00 37.16 85 ASN A CA 1
ATOM 698 C C . ASN A 1 85 ? 3.070 16.664 -13.339 1.00 37.16 85 ASN A C 1
ATOM 700 O O . ASN A 1 85 ? 2.912 17.387 -14.315 1.00 37.16 85 ASN A O 1
ATOM 704 N N . 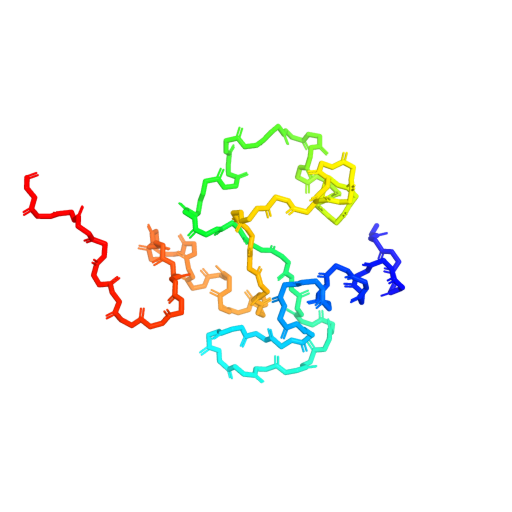ILE A 1 86 ? 2.308 16.766 -12.261 1.00 43.44 86 ILE A N 1
ATOM 705 C CA . ILE A 1 86 ? 1.632 17.992 -11.879 1.00 43.44 86 ILE A CA 1
ATOM 706 C C . ILE A 1 86 ? 2.403 18.451 -10.657 1.00 43.44 86 ILE A C 1
ATOM 708 O O . ILE A 1 86 ? 2.304 17.871 -9.575 1.00 43.44 86 ILE A O 1
ATOM 712 N N . THR A 1 87 ? 3.261 19.440 -10.893 1.00 38.44 87 THR A N 1
ATOM 713 C CA . THR A 1 87 ? 3.730 20.378 -9.879 1.00 38.44 87 THR A CA 1
ATOM 714 C C . THR A 1 87 ? 2.561 20.668 -8.948 1.00 38.44 87 THR A C 1
ATOM 716 O O . THR A 1 87 ? 1.562 21.250 -9.375 1.00 38.44 87 THR A O 1
ATOM 719 N N . LEU A 1 88 ? 2.643 20.196 -7.701 1.00 39.94 88 LEU A N 1
ATOM 720 C CA . LEU A 1 88 ? 1.776 20.728 -6.663 1.00 39.94 88 LEU A CA 1
ATOM 721 C C . LEU A 1 88 ? 1.986 22.240 -6.693 1.00 39.94 88 LEU A C 1
ATOM 723 O O . LEU A 1 88 ? 3.123 22.706 -6.716 1.00 39.94 88 LEU A O 1
ATOM 727 N N . LEU A 1 89 ? 0.872 22.955 -6.800 1.00 38.62 89 LEU A N 1
ATOM 728 C CA . LEU A 1 89 ? 0.748 24.385 -6.584 1.00 38.62 89 LEU A CA 1
ATOM 729 C C . LEU A 1 89 ? 1.311 24.719 -5.192 1.00 38.62 89 LEU A C 1
ATOM 731 O O . LEU A 1 89 ? 0.568 24.787 -4.221 1.00 38.62 89 LEU A O 1
ATOM 735 N N . GLU A 1 90 ? 2.627 24.869 -5.103 1.00 37.78 90 GLU A N 1
ATOM 736 C CA . GLU A 1 90 ? 3.350 25.451 -3.970 1.00 37.78 90 GLU A CA 1
ATOM 737 C C . GLU A 1 90 ? 4.138 26.691 -4.433 1.00 37.78 90 GLU A C 1
ATOM 739 O O . GLU A 1 90 ? 5.193 26.984 -3.892 1.00 37.78 90 GLU A O 1
ATOM 744 N N . ASP A 1 91 ? 3.611 27.422 -5.424 1.00 38.69 91 ASP A N 1
ATOM 745 C CA . ASP A 1 91 ? 4.118 28.736 -5.848 1.00 38.69 91 ASP A CA 1
ATOM 746 C C . ASP A 1 91 ? 2.971 29.772 -5.922 1.00 38.69 91 ASP A C 1
ATOM 748 O O . ASP A 1 91 ? 2.700 30.355 -6.976 1.00 38.69 91 ASP A O 1
ATOM 752 N N . ILE A 1 92 ? 2.271 29.987 -4.800 1.00 39.00 92 ILE A N 1
ATOM 753 C CA . ILE A 1 92 ? 1.573 31.253 -4.490 1.00 39.00 92 ILE A CA 1
ATOM 754 C C . ILE A 1 92 ? 1.961 31.670 -3.075 1.00 39.00 92 ILE A C 1
ATOM 756 O O . ILE A 1 92 ? 1.845 30.810 -2.172 1.00 39.00 92 ILE A O 1
#

Sequence (92 aa):
MASRKLRMKVFQHYGGPICVRCGSTNFDELTMEHLLNNGSEVSKKDRKNIYRYIVNHNYPPEFQVLCKKCNQIKRREKKGWLIGNITLLEDI